Protein AF-A0A0Q5MQA8-F1 (afdb_monomer)

Solvent-accessible surface area (backbone atoms only — not comparable to full-atom values): 3940 Å² total; per-residue (Å²): 137,81,84,73,70,80,82,71,84,44,70,68,61,47,58,67,41,38,43,75,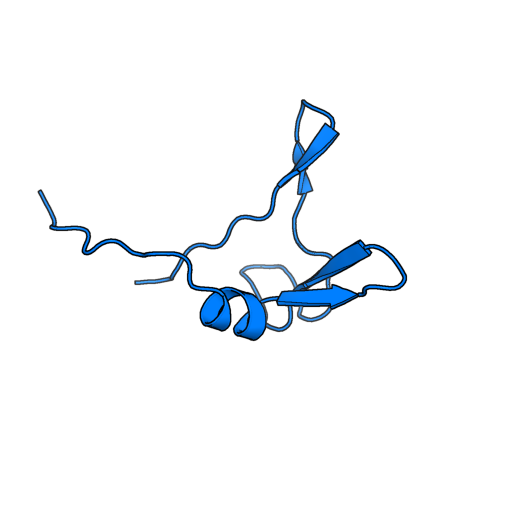40,82,90,78,72,46,41,23,22,62,44,71,52,94,92,42,55,53,70,37,74,56,51,46,76,47,101,84,74,46,76,48,70,87,85,7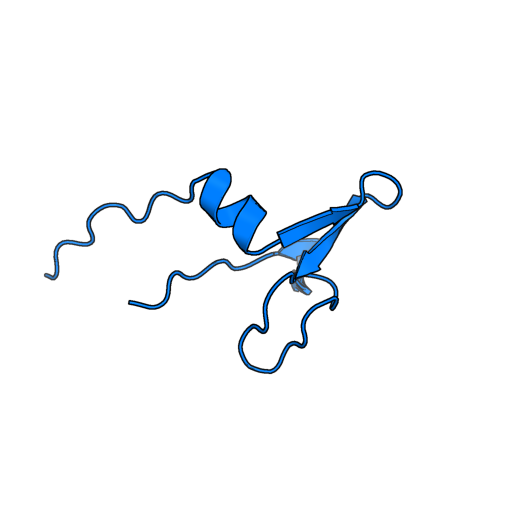7,85,83,129

Structure (mmCIF, N/CA/C/O backbone):
data_AF-A0A0Q5MQA8-F1
#
_entry.id   AF-A0A0Q5MQA8-F1
#
loop_
_atom_site.group_PDB
_atom_site.id
_atom_site.type_symbol
_atom_site.label_atom_id
_atom_site.label_alt_id
_atom_site.label_comp_id
_atom_site.label_asym_id
_atom_site.label_entity_id
_atom_site.label_seq_id
_atom_site.pdbx_PDB_ins_code
_atom_site.Cartn_x
_atom_site.Cartn_y
_atom_site.Cartn_z
_atom_site.occupancy
_atom_site.B_iso_or_equiv
_atom_site.auth_seq_id
_atom_site.auth_comp_id
_atom_site.auth_asym_id
_atom_site.auth_atom_id
_atom_site.pdbx_PDB_model_num
ATOM 1 N N . MET A 1 1 ? -15.836 20.923 18.132 1.00 39.78 1 MET A N 1
ATOM 2 C CA . MET A 1 1 ? -15.285 19.551 18.229 1.00 39.78 1 MET A CA 1
ATOM 3 C C . MET A 1 1 ? -16.233 18.586 17.532 1.00 39.78 1 MET A C 1
ATOM 5 O O . MET A 1 1 ? -17.355 18.436 17.996 1.00 39.78 1 MET A O 1
ATOM 9 N N . ARG A 1 2 ? -15.834 17.973 16.410 1.00 45.72 2 ARG A N 1
ATOM 10 C CA . ARG A 1 2 ? -16.560 16.819 15.855 1.00 45.72 2 ARG A CA 1
ATOM 11 C C . ARG A 1 2 ? -15.982 15.560 16.496 1.00 45.72 2 ARG A C 1
ATOM 13 O O . ARG A 1 2 ? -14.765 15.416 16.560 1.00 45.72 2 ARG A O 1
ATOM 20 N N . LYS A 1 3 ? -16.857 14.707 17.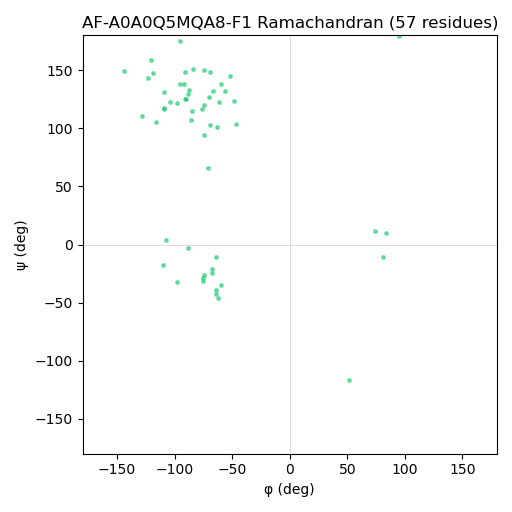030 1.00 38.72 3 LYS A N 1
ATOM 21 C CA . LYS A 1 3 ? -16.500 13.380 17.537 1.00 38.72 3 LYS A CA 1
ATOM 22 C C . LYS A 1 3 ? -15.991 12.563 16.347 1.00 38.72 3 LYS A C 1
ATOM 24 O O . LYS A 1 3 ? -16.801 12.092 15.557 1.00 38.72 3 LYS A O 1
ATOM 29 N N . ASN A 1 4 ? -14.677 12.420 16.200 1.00 46.62 4 ASN A N 1
ATOM 30 C CA . ASN A 1 4 ? -14.130 11.379 15.341 1.00 46.62 4 ASN A CA 1
ATOM 31 C C . ASN A 1 4 ? -14.317 10.077 16.113 1.00 46.62 4 ASN A C 1
ATOM 33 O O . ASN A 1 4 ? -13.519 9.757 16.992 1.00 46.62 4 ASN A O 1
ATOM 37 N N . ALA A 1 5 ? -15.423 9.379 15.839 1.00 48.31 5 ALA A N 1
ATOM 38 C CA . ALA A 1 5 ? -15.488 7.952 16.107 1.00 48.31 5 ALA A CA 1
ATOM 39 C C . ALA A 1 5 ? -14.213 7.360 15.504 1.00 48.31 5 ALA A C 1
ATOM 41 O O . ALA A 1 5 ? -13.888 7.657 14.354 1.00 48.31 5 ALA A O 1
ATOM 42 N N . SER A 1 6 ? -13.436 6.673 16.326 1.00 52.62 6 SER A N 1
ATOM 43 C CA . SER A 1 6 ? -12.153 6.086 15.977 1.00 52.62 6 SER A CA 1
ATOM 44 C C . SER A 1 6 ? -12.272 5.335 14.648 1.00 52.62 6 SER A C 1
ATOM 46 O O . SER A 1 6 ? -12.864 4.261 14.572 1.00 52.62 6 SER A O 1
ATOM 48 N N . LEU A 1 7 ? -11.749 5.956 13.583 1.00 60.84 7 LEU A N 1
ATOM 49 C CA . LEU A 1 7 ? -11.555 5.374 12.255 1.00 60.84 7 LEU A CA 1
ATOM 50 C C . LEU A 1 7 ? -10.417 4.357 12.370 1.00 60.84 7 LEU A C 1
ATOM 52 O O . LEU A 1 7 ? -9.317 4.574 11.866 1.00 60.84 7 LEU A O 1
ATOM 56 N N . GLU A 1 8 ? -10.663 3.292 13.128 1.00 72.44 8 GLU A N 1
ATOM 57 C CA . GLU A 1 8 ? -9.720 2.200 13.300 1.00 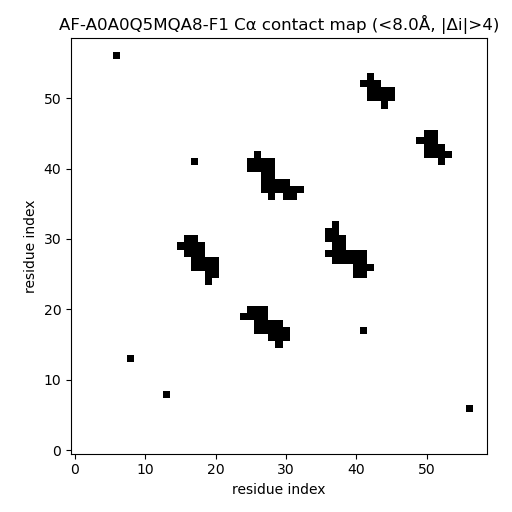72.44 8 GLU A CA 1
ATOM 58 C C . GLU A 1 8 ? -9.474 1.563 11.937 1.00 72.44 8 GLU A C 1
ATOM 60 O O . GLU A 1 8 ? -10.394 1.126 11.237 1.00 72.44 8 GLU A O 1
ATOM 65 N N . LEU A 1 9 ? -8.209 1.542 11.535 1.00 79.75 9 LEU A N 1
ATOM 66 C CA . LEU A 1 9 ? -7.791 0.876 10.319 1.00 79.75 9 LEU A CA 1
ATOM 67 C C . LEU A 1 9 ? -7.933 -0.634 10.528 1.00 79.75 9 LEU A C 1
ATOM 69 O O . LEU A 1 9 ? -7.096 -1.262 11.172 1.00 79.75 9 LEU A O 1
ATOM 73 N N . THR A 1 10 ? -8.988 -1.230 9.976 1.00 88.38 10 THR A N 1
ATOM 74 C CA . THR A 1 10 ? -9.175 -2.682 10.051 1.00 88.38 10 THR A CA 1
ATOM 75 C C . THR A 1 10 ? -8.408 -3.405 8.948 1.00 88.38 10 THR A C 1
ATOM 77 O O . THR A 1 10 ? -8.225 -2.896 7.837 1.00 88.38 10 THR A O 1
ATOM 80 N N . GLN A 1 11 ? -8.002 -4.647 9.227 1.00 88.94 11 GLN A N 1
ATOM 81 C CA . GLN A 1 11 ? -7.355 -5.509 8.235 1.00 88.94 11 GLN A CA 1
ATOM 82 C C . GLN A 1 11 ? -8.258 -5.770 7.020 1.00 88.94 11 GLN A C 1
ATOM 84 O O . GLN A 1 11 ? -7.778 -5.866 5.892 1.00 88.94 11 GLN A O 1
ATOM 89 N N . GLU A 1 12 ? -9.570 -5.863 7.232 1.00 89.62 12 GLU A N 1
ATOM 90 C CA . GLU A 1 12 ? -10.548 -6.013 6.151 1.00 89.62 12 GLU A CA 1
ATOM 91 C C . GLU A 1 12 ? -10.566 -4.789 5.231 1.00 89.62 12 GLU A C 1
ATOM 93 O O . GLU A 1 12 ? -10.542 -4.944 4.011 1.00 89.62 12 GLU A O 1
ATOM 98 N N . THR A 1 13 ? -10.506 -3.580 5.802 1.00 88.38 13 THR A N 1
ATOM 99 C CA . THR A 1 13 ? -10.407 -2.336 5.022 1.00 88.38 13 THR A CA 1
ATOM 100 C C . THR A 1 13 ? -9.095 -2.274 4.244 1.00 88.38 13 THR A C 1
ATOM 102 O O . THR A 1 13 ? -9.074 -1.863 3.088 1.00 88.38 13 THR A O 1
ATOM 105 N N . LEU A 1 14 ? -7.984 -2.720 4.835 1.00 90.56 14 LEU A N 1
ATOM 106 C CA . LEU A 1 14 ? -6.715 -2.799 4.111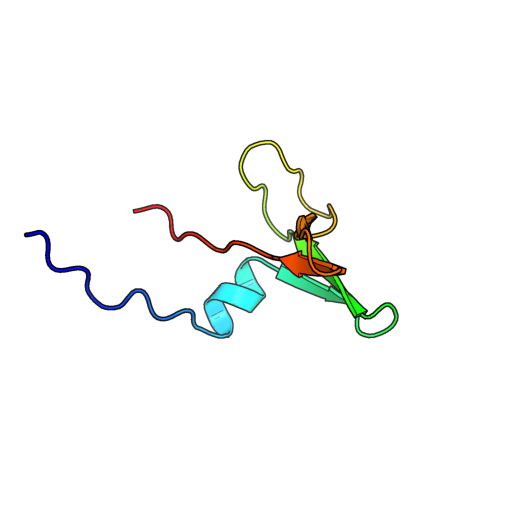 1.00 90.56 14 LEU A CA 1
ATOM 107 C C . LEU A 1 14 ? -6.798 -3.771 2.930 1.00 90.56 14 LEU A C 1
ATOM 109 O O . LEU A 1 14 ? -6.413 -3.404 1.825 1.00 90.56 14 LEU A O 1
ATOM 113 N N . ARG A 1 15 ? -7.358 -4.971 3.124 1.00 92.62 15 ARG A N 1
ATOM 114 C CA . ARG A 1 15 ? -7.501 -5.985 2.060 1.00 92.62 15 ARG A CA 1
ATOM 115 C C . ARG A 1 15 ? -8.481 -5.599 0.952 1.00 92.62 15 ARG A C 1
ATOM 117 O O . ARG A 1 15 ? -8.377 -6.119 -0.165 1.00 92.62 15 ARG A O 1
ATOM 124 N N . SER A 1 16 ? -9.446 -4.725 1.231 1.00 91.88 16 SER A N 1
ATOM 125 C CA . SER A 1 16 ? -10.342 -4.208 0.192 1.00 91.88 16 SER A CA 1
ATOM 126 C C . SER A 1 16 ? -9.649 -3.172 -0.700 1.00 91.88 16 SER A C 1
ATOM 128 O O . SER A 1 16 ? -9.963 -3.084 -1.886 1.00 91.88 16 SER A O 1
ATOM 130 N N . LEU A 1 17 ? -8.662 -2.445 -0.165 1.00 92.69 17 LEU A N 1
ATOM 131 C CA . LEU A 1 17 ? -7.961 -1.364 -0.862 1.00 92.69 17 LEU A CA 1
ATOM 132 C C . LEU A 1 17 ? -6.623 -1.781 -1.483 1.00 92.69 17 LEU A C 1
ATOM 134 O O . LEU A 1 17 ? -6.240 -1.221 -2.511 1.00 92.69 17 LEU A O 1
ATOM 138 N N . LEU A 1 18 ? -5.913 -2.722 -0.864 1.00 94.50 18 LEU A N 1
ATOM 139 C CA . LEU A 1 18 ? -4.546 -3.103 -1.206 1.00 94.50 18 LEU A CA 1
ATOM 140 C C . LEU A 1 18 ? -4.444 -4.590 -1.529 1.00 94.50 18 LEU A C 1
ATOM 142 O O . LEU A 1 18 ? -5.084 -5.429 -0.892 1.00 94.50 18 LEU A O 1
ATOM 146 N N . ASP A 1 19 ? -3.599 -4.889 -2.505 1.00 95.81 19 ASP A N 1
ATOM 147 C CA . ASP A 1 19 ? -3.133 -6.228 -2.831 1.00 95.81 19 ASP A CA 1
ATOM 148 C C . ASP A 1 19 ? -1.665 -6.345 -2.428 1.00 95.81 19 ASP A C 1
ATOM 150 O O . ASP A 1 19 ? -0.885 -5.440 -2.719 1.00 95.81 19 ASP A O 1
ATOM 154 N N . TYR A 1 20 ? -1.300 -7.408 -1.718 1.00 95.44 20 TYR A N 1
ATOM 155 C CA . TYR A 1 20 ? 0.077 -7.645 -1.290 1.00 95.44 20 TYR A CA 1
ATOM 156 C C . TYR A 1 20 ? 0.655 -8.814 -2.074 1.00 95.44 20 TYR A C 1
ATOM 158 O O . TYR A 1 20 ? 0.190 -9.945 -1.932 1.00 95.44 20 TYR A O 1
ATOM 166 N N . ASP A 1 21 ? 1.690 -8.541 -2.859 1.00 95.19 21 ASP A N 1
ATOM 167 C CA . ASP A 1 21 ? 2.452 -9.575 -3.541 1.00 95.19 21 ASP A CA 1
ATOM 168 C C . ASP A 1 21 ? 3.533 -10.108 -2.595 1.00 95.19 21 ASP A C 1
ATOM 170 O O . ASP A 1 21 ? 4.538 -9.450 -2.328 1.00 95.19 21 ASP A O 1
ATOM 174 N N . ALA A 1 22 ? 3.327 -11.323 -2.090 1.00 95.00 22 ALA A N 1
ATOM 175 C CA . ALA A 1 22 ? 4.267 -11.974 -1.185 1.00 95.00 22 ALA A CA 1
ATOM 176 C C . ALA A 1 22 ? 5.603 -12.354 -1.853 1.00 95.00 22 ALA A C 1
ATOM 178 O O . ALA A 1 22 ? 6.593 -12.534 -1.147 1.00 95.00 22 ALA A O 1
ATOM 179 N N . GLY A 1 23 ? 5.652 -12.482 -3.184 1.00 97.06 23 GLY A N 1
ATOM 180 C CA . GLY A 1 23 ? 6.877 -12.803 -3.918 1.00 97.06 23 GLY A CA 1
ATOM 181 C C . GLY A 1 23 ? 7.829 -11.613 -4.036 1.00 97.06 23 GLY A C 1
ATOM 182 O O . GLY A 1 23 ? 9.044 -11.797 -4.035 1.00 97.06 23 GLY A O 1
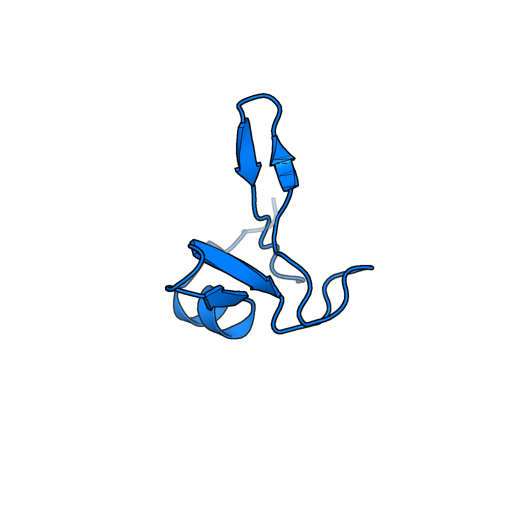ATOM 183 N N . THR A 1 24 ? 7.286 -10.395 -4.102 1.00 94.25 24 THR A N 1
ATOM 184 C CA . THR A 1 24 ? 8.067 -9.151 -4.243 1.00 94.25 24 THR A CA 1
ATOM 185 C C . THR A 1 24 ? 8.063 -8.280 -2.987 1.00 94.25 24 THR A C 1
ATOM 187 O O . THR A 1 24 ? 8.911 -7.403 -2.839 1.00 94.25 24 THR A O 1
ATOM 190 N N . GLY A 1 25 ? 7.122 -8.506 -2.070 1.00 93.56 25 GLY A N 1
ATOM 191 C CA . GLY A 1 25 ? 6.899 -7.671 -0.894 1.00 93.56 25 GLY A CA 1
ATOM 192 C C . GLY A 1 25 ? 6.223 -6.331 -1.203 1.00 93.56 25 GLY A C 1
ATOM 193 O O . GLY A 1 25 ? 6.199 -5.452 -0.339 1.00 93.56 25 GLY A O 1
ATOM 194 N N . ILE A 1 26 ? 5.691 -6.152 -2.414 1.00 95.62 26 ILE A N 1
ATOM 195 C CA . ILE A 1 26 ? 5.119 -4.887 -2.881 1.00 95.62 26 ILE A CA 1
ATOM 196 C C . ILE A 1 26 ? 3.605 -4.875 -2.668 1.00 95.62 26 ILE A C 1
ATOM 198 O O . ILE A 1 26 ? 2.899 -5.847 -2.937 1.00 95.62 26 ILE A O 1
ATOM 202 N N . PHE A 1 27 ? 3.095 -3.731 -2.214 1.00 96.00 27 PHE A N 1
ATOM 203 C CA . PHE A 1 27 ? 1.663 -3.461 -2.176 1.00 96.00 27 PHE A CA 1
ATOM 204 C C . PHE A 1 27 ? 1.219 -2.761 -3.462 1.00 96.00 27 PHE A C 1
ATOM 206 O O . PHE A 1 27 ? 1.872 -1.819 -3.904 1.00 96.00 27 PHE A O 1
ATOM 213 N N . HIS A 1 28 ? 0.073 -3.152 -4.012 1.00 96.38 28 HIS A N 1
ATOM 214 C CA . HIS A 1 28 ? -0.586 -2.501 -5.145 1.00 96.38 28 HIS A CA 1
ATOM 215 C C . HIS A 1 28 ? -1.976 -1.995 -4.747 1.00 96.38 28 HIS A C 1
ATOM 217 O O . HIS A 1 28 ? -2.665 -2.602 -3.927 1.00 96.38 28 HIS A O 1
ATOM 223 N N . TRP A 1 29 ? -2.430 -0.889 -5.336 1.00 95.50 29 TRP A N 1
ATOM 224 C CA . TRP A 1 29 ? -3.797 -0.403 -5.134 1.00 95.50 29 TRP A CA 1
ATOM 225 C C . TRP A 1 29 ? -4.804 -1.268 -5.897 1.00 95.50 29 TRP A C 1
ATOM 227 O O . TRP A 1 29 ? -4.781 -1.307 -7.121 1.00 95.50 29 TRP A O 1
ATOM 237 N N . LYS A 1 30 ? -5.756 -1.904 -5.208 1.00 95.19 30 LYS A N 1
ATOM 238 C CA . LYS A 1 30 ? -6.857 -2.653 -5.851 1.00 95.19 30 LYS A CA 1
ATOM 239 C C . LYS A 1 30 ? -7.914 -1.743 -6.461 1.00 95.19 30 LYS A C 1
ATOM 241 O O . LYS A 1 30 ? -8.613 -2.126 -7.393 1.00 95.19 30 LYS A O 1
ATOM 246 N N . VAL A 1 31 ? -8.035 -0.534 -5.922 1.00 92.75 31 VAL A N 1
ATOM 247 C CA . VAL A 1 31 ? -9.017 0.468 -6.338 1.00 92.75 31 VAL A CA 1
ATOM 248 C C . VAL A 1 31 ? -8.321 1.738 -6.800 1.00 92.75 31 VAL A C 1
ATOM 250 O O . VAL A 1 31 ? -7.184 2.022 -6.429 1.00 92.75 31 VAL A O 1
ATOM 253 N N . ARG A 1 32 ? -9.022 2.547 -7.594 1.00 91.38 32 ARG A N 1
ATOM 254 C CA . ARG A 1 32 ? -8.511 3.856 -7.998 1.00 91.38 32 ARG A CA 1
ATOM 255 C C . ARG A 1 32 ? -8.418 4.764 -6.773 1.00 91.38 32 ARG A C 1
ATOM 257 O O . ARG A 1 32 ? -9.396 4.906 -6.039 1.00 91.38 32 ARG A O 1
ATOM 264 N N . ARG A 1 33 ? -7.282 5.443 -6.594 1.00 87.38 33 ARG A N 1
ATOM 265 C CA . ARG A 1 33 ? -7.083 6.393 -5.492 1.00 87.38 33 ARG A CA 1
ATOM 266 C C . ARG A 1 33 ? -6.594 7.738 -6.014 1.00 87.38 33 ARG A C 1
ATOM 268 O O . ARG A 1 33 ? -5.455 7.862 -6.443 1.00 87.38 33 ARG A O 1
ATOM 275 N N . HIS A 1 34 ? -7.439 8.768 -5.948 1.00 84.88 34 HIS A N 1
ATOM 276 C CA . HIS A 1 34 ? -7.150 10.079 -6.548 1.00 84.88 34 HIS A CA 1
ATOM 277 C C . HIS A 1 34 ? -6.727 9.942 -8.029 1.00 84.88 34 HIS A C 1
ATOM 279 O O . HIS A 1 34 ? -7.514 9.486 -8.861 1.00 84.88 34 HIS A O 1
ATOM 285 N N . SER A 1 35 ? -5.492 10.326 -8.354 1.00 88.44 35 SER A N 1
ATOM 286 C CA . SER A 1 35 ? -4.872 10.217 -9.676 1.00 88.44 35 SER A CA 1
ATOM 287 C C . SER A 1 35 ? -4.164 8.879 -9.923 1.00 88.44 35 SER A C 1
ATOM 289 O O . SER A 1 35 ? -3.679 8.657 -11.025 1.00 88.44 35 SER A O 1
ATOM 291 N N . VAL A 1 36 ? -4.117 7.981 -8.936 1.00 90.50 36 VAL A N 1
ATOM 292 C CA . VAL A 1 36 ? -3.434 6.686 -9.027 1.00 90.50 36 VAL A CA 1
ATOM 293 C C . VAL A 1 36 ? -4.393 5.621 -9.553 1.00 90.50 36 VAL A C 1
ATOM 295 O O . VAL A 1 36 ? -5.487 5.425 -9.011 1.00 90.50 36 VAL A O 1
ATOM 298 N N . ALA A 1 37 ? -3.987 4.948 -10.629 1.00 93.94 37 ALA A N 1
ATOM 299 C CA . ALA A 1 37 ? -4.764 3.889 -11.257 1.00 93.94 37 ALA A CA 1
ATOM 300 C C . ALA A 1 37 ? -4.733 2.592 -10.422 1.00 93.94 37 ALA A C 1
ATOM 302 O O . ALA A 1 37 ? -3.725 2.324 -9.759 1.00 93.94 37 ALA A O 1
ATOM 303 N N . PRO A 1 38 ? -5.791 1.761 -10.478 1.00 95.38 38 PRO A N 1
ATOM 304 C CA . PRO A 1 38 ? -5.734 0.397 -9.956 1.00 95.38 38 PRO A CA 1
ATOM 305 C C . PRO A 1 38 ? -4.533 -0.374 -10.529 1.00 95.38 38 PRO A C 1
ATOM 307 O O . PRO A 1 38 ? -4.148 -0.158 -11.675 1.00 95.38 38 PRO A O 1
ATOM 310 N N . GLY A 1 39 ? -3.935 -1.251 -9.727 1.00 95.25 39 GLY A N 1
ATOM 311 C CA . GLY A 1 39 ? -2.723 -2.011 -10.044 1.00 95.25 39 GLY A CA 1
ATOM 312 C C . GLY A 1 39 ? -1.414 -1.242 -9.844 1.00 95.25 39 GLY A C 1
ATOM 313 O O . GLY A 1 39 ? -0.349 -1.847 -9.854 1.00 95.25 39 GLY A O 1
ATOM 314 N N . SER A 1 40 ? -1.458 0.074 -9.619 1.00 95.38 40 SER A N 1
ATOM 315 C CA . SER A 1 40 ? -0.238 0.848 -9.350 1.00 95.38 40 SER A CA 1
ATOM 316 C C . SER A 1 40 ? 0.349 0.499 -7.983 1.00 95.38 40 SER A C 1
ATOM 318 O O . SER A 1 40 ? -0.399 0.239 -7.037 1.00 95.38 40 SER A O 1
ATOM 320 N N . VAL A 1 41 ? 1.677 0.577 -7.861 1.00 95.88 41 VAL A N 1
ATOM 321 C CA . VAL A 1 41 ? 2.388 0.402 -6.586 1.00 95.88 41 VAL A CA 1
ATOM 322 C C . VAL A 1 41 ? 1.859 1.392 -5.547 1.00 95.88 41 VAL A C 1
ATOM 324 O O . VAL A 1 41 ? 1.676 2.583 -5.816 1.00 95.88 41 VAL A O 1
ATOM 327 N N . ALA A 1 42 ? 1.573 0.881 -4.355 1.00 94.88 42 ALA A N 1
ATOM 328 C CA . ALA A 1 42 ? 1.047 1.648 -3.250 1.00 94.88 42 ALA A CA 1
ATOM 329 C C . ALA A 1 42 ? 2.168 2.271 -2.417 1.00 94.88 42 ALA A C 1
ATOM 331 O O . ALA A 1 42 ? 3.104 1.605 -1.981 1.00 94.88 42 ALA A O 1
ATOM 332 N N . GLY A 1 43 ? 1.996 3.560 -2.132 1.00 92.19 43 GLY A N 1
ATOM 333 C CA . GLY A 1 43 ? 2.892 4.337 -1.289 1.00 92.19 43 GLY A CA 1
ATOM 334 C C . GLY A 1 43 ? 3.956 5.105 -2.061 1.00 92.19 43 GLY A C 1
ATOM 335 O O . GLY A 1 43 ? 4.012 5.096 -3.287 1.00 92.19 43 GLY A O 1
ATOM 336 N N . SER A 1 44 ? 4.770 5.824 -1.304 1.00 91.31 44 SER A N 1
ATOM 337 C CA . SER A 1 44 ? 5.912 6.587 -1.798 1.00 91.31 44 SER A CA 1
ATOM 338 C C . SER A 1 44 ? 7.037 6.507 -0.777 1.00 91.31 44 SER A C 1
ATOM 340 O O . SER A 1 44 ? 6.764 6.420 0.423 1.00 91.31 44 SER A O 1
ATOM 342 N N . SER A 1 45 ? 8.287 6.562 -1.232 1.00 94.50 45 SER A N 1
ATOM 343 C CA . SER A 1 45 ? 9.437 6.676 -0.336 1.00 94.50 45 SER A CA 1
ATOM 344 C C . SER A 1 45 ? 9.340 7.948 0.507 1.00 94.50 45 SER A C 1
ATOM 346 O O . SER A 1 45 ? 8.976 9.008 -0.007 1.00 94.50 45 SER A O 1
ATOM 348 N N . ASP A 1 46 ? 9.673 7.848 1.786 1.00 93.12 46 ASP A N 1
ATOM 349 C CA . ASP A 1 46 ? 9.898 8.997 2.648 1.00 93.12 46 ASP A CA 1
ATOM 350 C C . ASP A 1 46 ? 11.383 9.371 2.733 1.00 93.12 46 ASP A C 1
ATOM 352 O O . ASP A 1 46 ? 12.260 8.705 2.181 1.00 93.12 46 ASP A O 1
ATOM 356 N N . ASP A 1 47 ? 11.655 10.474 3.423 1.00 94.56 47 ASP A N 1
ATOM 357 C CA . ASP A 1 47 ? 12.989 11.027 3.662 1.00 94.56 47 ASP A CA 1
ATOM 358 C C . ASP A 1 47 ? 13.897 10.116 4.505 1.00 94.56 47 ASP A C 1
ATOM 360 O O . ASP A 1 47 ? 15.099 10.353 4.598 1.00 94.56 47 ASP A O 1
ATOM 364 N N . LYS A 1 48 ? 13.338 9.057 5.099 1.00 94.44 48 LYS A N 1
ATOM 365 C CA . LYS A 1 48 ? 14.032 8.081 5.945 1.00 94.44 48 LYS A CA 1
ATOM 366 C C . LYS A 1 48 ? 14.212 6.726 5.256 1.00 94.44 48 LYS A C 1
ATOM 368 O O . LYS A 1 48 ? 14.725 5.800 5.879 1.00 94.44 48 LYS A O 1
ATOM 373 N N . GLY A 1 49 ? 13.810 6.607 3.990 1.00 93.88 49 GLY A N 1
ATOM 374 C CA . GLY A 1 49 ? 13.943 5.386 3.196 1.00 93.88 49 GLY A CA 1
ATOM 375 C C . GLY A 1 49 ? 12.820 4.366 3.397 1.00 93.88 49 GLY A C 1
ATOM 376 O O . GLY A 1 49 ? 12.929 3.248 2.898 1.00 93.88 49 GLY A O 1
ATOM 377 N N . TYR A 1 50 ? 11.734 4.722 4.087 1.00 93.50 50 TYR A N 1
ATOM 378 C CA . TYR A 1 50 ? 10.561 3.859 4.228 1.00 93.50 50 TYR A CA 1
ATOM 379 C C . TYR A 1 50 ? 9.548 4.117 3.119 1.00 93.50 50 TYR A C 1
ATOM 381 O O . TYR A 1 50 ? 9.365 5.245 2.668 1.00 93.50 50 TYR A O 1
ATOM 389 N N . VAL A 1 51 ? 8.808 3.083 2.722 1.00 93.31 51 VAL A N 1
ATOM 390 C CA . VAL A 1 51 ? 7.632 3.253 1.863 1.00 93.31 51 VAL A CA 1
ATOM 391 C C . VAL A 1 51 ? 6.429 3.580 2.740 1.00 93.31 51 VAL A C 1
ATOM 393 O O . VAL A 1 51 ? 5.982 2.760 3.541 1.00 93.31 51 VAL A O 1
ATOM 396 N N 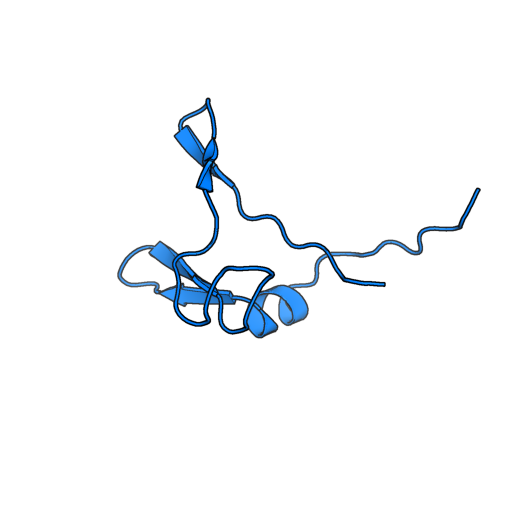. ARG A 1 52 ? 5.885 4.789 2.589 1.00 92.88 52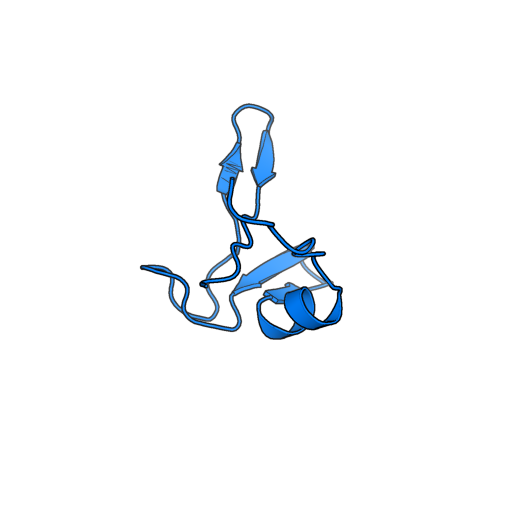 ARG A N 1
ATOM 397 C CA . ARG A 1 52 ? 4.717 5.253 3.342 1.00 92.88 52 ARG A CA 1
ATOM 398 C C . ARG A 1 52 ? 3.449 5.088 2.515 1.00 92.88 52 ARG A C 1
ATOM 400 O O . ARG A 1 52 ? 3.321 5.685 1.447 1.00 92.88 52 ARG A O 1
ATOM 407 N N . ILE A 1 53 ? 2.480 4.338 3.039 1.00 92.00 53 ILE A N 1
ATOM 408 C CA . ILE A 1 53 ? 1.155 4.165 2.431 1.00 92.00 53 ILE A CA 1
ATOM 409 C C . ILE A 1 53 ? 0.123 4.895 3.286 1.00 92.00 53 ILE A C 1
ATOM 411 O O . ILE A 1 53 ? -0.104 4.553 4.443 1.00 92.00 53 ILE A O 1
ATOM 415 N N . TRP A 1 54 ? -0.522 5.903 2.705 1.00 88.00 54 TRP A N 1
ATOM 416 C CA . TRP A 1 54 ? -1.608 6.623 3.364 1.00 88.00 54 TRP A CA 1
ATOM 417 C C . TRP A 1 54 ? -2.939 5.971 3.017 1.00 88.00 54 TRP A C 1
ATOM 419 O O . TRP A 1 54 ? -3.281 5.874 1.840 1.00 88.00 54 TRP A O 1
ATOM 429 N N . VAL A 1 55 ? -3.720 5.597 4.026 1.00 85.75 55 VAL A N 1
ATOM 430 C CA . VAL A 1 55 ? -5.104 5.144 3.863 1.00 85.75 55 VAL A CA 1
ATOM 431 C C . VAL A 1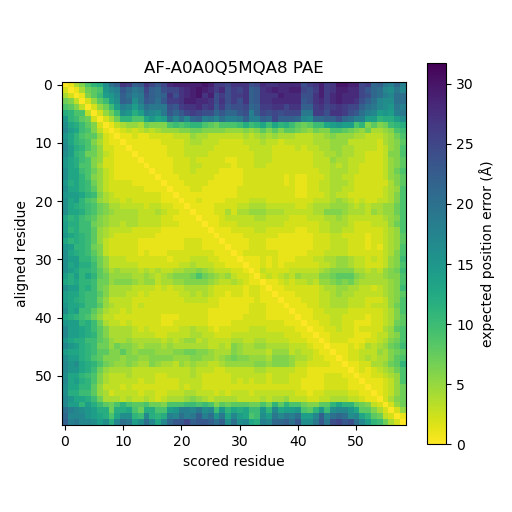 55 ? -5.993 6.145 4.589 1.00 85.75 55 VAL A C 1
ATOM 433 O O . VAL A 1 55 ? -6.021 6.193 5.812 1.00 85.75 55 VAL A O 1
ATOM 436 N N . CYS A 1 56 ? -6.687 6.987 3.826 1.00 71.50 56 CYS A N 1
ATOM 437 C CA . CYS A 1 56 ? -7.676 7.917 4.366 1.00 71.50 56 CYS A CA 1
ATOM 438 C C . CYS A 1 56 ? -9.046 7.339 4.032 1.00 71.50 56 CYS A C 1
ATOM 440 O O . CYS A 1 56 ? -9.322 7.122 2.850 1.00 71.50 56 CYS A O 1
ATOM 442 N N . GLN A 1 57 ? -9.894 7.101 5.031 1.00 60.59 57 GLN A N 1
ATOM 443 C CA . GLN A 1 57 ? -11.307 6.880 4.748 1.00 60.59 57 GLN A CA 1
ATOM 444 C C . GLN A 1 57 ? -11.910 8.209 4.295 1.00 60.59 57 GLN A C 1
ATOM 446 O O . GLN A 1 57 ? -11.728 9.244 4.938 1.00 60.59 57 GLN A O 1
ATOM 451 N N . ARG A 1 58 ? -12.570 8.196 3.139 1.00 50.56 58 ARG A N 1
ATOM 452 C CA . ARG A 1 58 ? -13.347 9.340 2.672 1.00 50.56 58 ARG A CA 1
ATOM 453 C C . ARG A 1 58 ? -14.642 9.337 3.491 1.00 50.56 58 ARG A C 1
ATOM 455 O O . ARG A 1 58 ? -15.361 8.345 3.436 1.00 50.56 58 ARG A O 1
ATOM 462 N N . ALA A 1 59 ? -14.862 10.381 4.290 1.00 42.22 59 ALA A N 1
ATOM 463 C CA . ALA A 1 59 ? -16.154 10.643 4.924 1.00 42.22 59 ALA A CA 1
ATOM 464 C C . ALA A 1 59 ? -17.156 11.176 3.893 1.00 42.22 59 ALA A C 1
ATOM 466 O O . ALA A 1 59 ? -16.698 11.844 2.932 1.00 42.22 59 ALA A O 1
#

Mean predicted aligned error: 6.55 Å

Sequence (59 aa):
MRKNASLELTQETLRSLLDYDAGTGIFHWKVRRHSVAPGSVAGSSDDKGYVRIWVCQRA

Foldseek 3Di:
DDPPPPPDDDPVNCVVQWDADPVVRWIFGCCDDDPRHGRHTAADQDPVGDGDHDDDDDD

Radius of gyration: 13.19 Å; Cα contacts (8 Å, |Δi|>4): 60; chains: 1; bounding box: 31×32×30 Å

pLDDT: mean 84.37, std 17.14, range [38.72, 97.06]

Secondary structure (DSSP, 8-state):
----------HHHHHHHEEEETTTTEEEESS-BTTBPTTSBP-EE-TTS-EE-------